Protein AF-A0A1G0GXX7-F1 (afdb_monomer_lite)

Foldseek 3Di:
DVVVVVVVVVVVVVVVVPPPPPPDPPCPCVVVVDDDDDDDDDDPPDDDCPVCVVPPDDPDDDVCPVPDDDPPDPPPPPDDPDD

Secondary structure (DSSP, 8-state):
-HHHHHHHHHHHHHHTT-----SS-SSTTGGGGPPPPPPPPPPTT----HHHHHS-------TTTTS----SPTTSS------

Sequence (83 aa):
MRYILICFILFLSACSSLQKSAAFTGRTNQYLTAKNIPPLKIPPGLSSDAFHSYYPISEKNYPNASKIVSIVPPGLYSKPKFG

Radius of gyration: 26.35 Å; chains: 1; bounding box: 59×55×63 Å

Structure (mmCIF, N/CA/C/O backbone):
data_AF-A0A1G0GXX7-F1
#
_entry.id   AF-A0A1G0GXX7-F1
#
loop_
_atom_site.group_PDB
_atom_site.id
_atom_site.type_symbol
_atom_site.label_atom_id
_atom_site.label_alt_id
_atom_site.label_comp_id
_atom_site.label_asym_id
_atom_site.label_entity_id
_atom_site.label_seq_id
_atom_site.pdbx_PDB_ins_code
_atom_site.Cartn_x
_atom_site.Cartn_y
_atom_site.Cartn_z
_atom_site.occupancy
_atom_site.B_iso_or_equiv
_atom_site.auth_seq_id
_atom_site.auth_comp_id
_atom_site.auth_asym_id
_atom_site.auth_atom_id
_atom_site.pdbx_PDB_model_num
ATOM 1 N N . MET A 1 1 ? 33.785 29.044 -34.887 1.00 58.53 1 MET A N 1
ATOM 2 C CA . MET A 1 1 ? 32.784 28.113 -35.463 1.00 58.53 1 MET A CA 1
ATOM 3 C C . MET A 1 1 ? 33.021 26.649 -35.089 1.00 58.53 1 MET A C 1
ATOM 5 O O . MET A 1 1 ? 32.105 26.042 -34.559 1.00 58.53 1 MET A O 1
ATOM 9 N N . ARG A 1 2 ? 34.229 26.080 -35.254 1.00 71.81 2 ARG A N 1
ATOM 10 C CA . ARG A 1 2 ? 34.531 24.681 -34.859 1.00 71.81 2 ARG A CA 1
ATOM 11 C C . ARG A 1 2 ? 34.279 24.353 -33.377 1.00 71.81 2 ARG A C 1
ATOM 13 O O . ARG A 1 2 ? 33.678 23.331 -33.081 1.00 71.81 2 ARG A O 1
ATOM 20 N N . TYR A 1 3 ? 34.665 25.240 -32.460 1.00 77.94 3 TYR A N 1
ATOM 21 C CA . TYR A 1 3 ? 34.478 25.023 -31.017 1.00 77.94 3 TYR A CA 1
ATOM 22 C C . TYR A 1 3 ? 33.009 25.069 -30.564 1.00 77.94 3 TYR A C 1
ATOM 24 O O . TYR A 1 3 ? 32.649 24.427 -29.585 1.00 77.94 3 TYR A O 1
ATOM 32 N N . ILE A 1 4 ? 32.142 25.760 -31.313 1.00 80.50 4 ILE A N 1
ATOM 33 C CA . ILE A 1 4 ? 30.707 25.870 -31.004 1.00 80.50 4 ILE A CA 1
ATOM 34 C C . ILE A 1 4 ? 30.008 24.523 -31.237 1.00 80.50 4 ILE A C 1
ATOM 36 O O . ILE A 1 4 ? 29.205 24.097 -30.412 1.00 80.50 4 ILE A O 1
ATOM 40 N N . LEU A 1 5 ? 30.370 23.813 -32.312 1.00 80.56 5 LEU A N 1
ATOM 41 C CA . LEU A 1 5 ? 29.833 22.479 -32.601 1.00 80.56 5 LEU A CA 1
ATOM 42 C C . LEU A 1 5 ? 30.253 21.445 -31.550 1.00 80.56 5 LEU A C 1
ATOM 44 O O . LEU A 1 5 ? 29.446 20.604 -31.166 1.00 80.56 5 LEU A O 1
ATOM 48 N N . ILE A 1 6 ? 31.485 21.537 -31.044 1.00 84.31 6 ILE A N 1
ATOM 49 C CA . ILE A 1 6 ? 31.997 20.615 -30.021 1.00 84.31 6 ILE A CA 1
ATOM 50 C C . ILE A 1 6 ? 31.222 20.785 -28.706 1.00 84.31 6 ILE A C 1
ATOM 52 O O . ILE A 1 6 ? 30.789 19.792 -28.126 1.00 84.31 6 ILE A O 1
ATOM 56 N N . CYS A 1 7 ? 30.959 22.023 -28.272 1.00 81.56 7 CYS A N 1
ATOM 57 C CA . CYS A 1 7 ? 30.142 22.274 -27.079 1.00 81.56 7 CYS A CA 1
ATOM 58 C C . CYS A 1 7 ? 28.701 21.764 -27.234 1.00 81.56 7 CYS A C 1
ATOM 60 O O . CYS A 1 7 ? 28.135 21.227 -26.284 1.00 81.56 7 CYS A O 1
ATOM 62 N N . PHE A 1 8 ? 28.115 21.887 -28.427 1.00 82.31 8 PHE A N 1
ATOM 63 C CA . PHE A 1 8 ? 26.735 21.462 -28.675 1.00 82.31 8 PHE A CA 1
ATOM 64 C C . PHE A 1 8 ? 26.566 19.937 -28.582 1.00 82.31 8 PHE A C 1
ATOM 66 O O . PHE A 1 8 ? 25.601 19.450 -27.996 1.00 82.31 8 PHE A O 1
ATOM 73 N N . ILE A 1 9 ? 27.539 19.173 -29.086 1.00 81.75 9 ILE A N 1
ATOM 74 C CA . ILE A 1 9 ? 27.528 17.702 -29.026 1.00 81.75 9 ILE A CA 1
ATOM 75 C C . ILE A 1 9 ? 27.661 17.203 -27.577 1.00 81.75 9 ILE A C 1
ATOM 77 O O . ILE A 1 9 ? 26.990 16.244 -27.195 1.00 81.75 9 ILE A O 1
ATOM 81 N N . LEU A 1 10 ? 28.469 17.879 -26.753 1.00 79.25 10 LEU A N 1
ATOM 82 C CA . LEU A 1 10 ? 28.616 17.552 -25.330 1.00 79.25 10 LEU A CA 1
ATOM 83 C C . LEU A 1 10 ? 27.337 17.845 -24.526 1.00 79.25 10 LEU A C 1
ATOM 85 O O . LEU A 1 10 ? 27.000 17.101 -23.609 1.00 79.25 10 LEU A O 1
ATOM 89 N N . PHE A 1 11 ? 26.590 18.888 -24.892 1.00 80.19 11 PHE A N 1
ATOM 90 C CA . PHE A 1 11 ? 25.286 19.178 -24.286 1.00 80.19 11 PHE A CA 1
ATOM 91 C C . PHE A 1 11 ? 24.205 18.164 -24.695 1.00 80.19 11 PHE A C 1
ATOM 93 O O . PHE A 1 11 ? 23.386 17.769 -23.861 1.00 80.19 11 PHE A O 1
ATOM 100 N N . LEU A 1 12 ? 24.212 17.702 -25.951 1.00 75.69 12 LEU A N 1
ATOM 101 C CA . LEU A 1 12 ? 23.255 16.696 -26.427 1.00 75.69 12 LEU A CA 1
ATOM 102 C C . LEU A 1 12 ? 23.458 15.324 -25.762 1.00 75.69 12 LEU A C 1
ATOM 104 O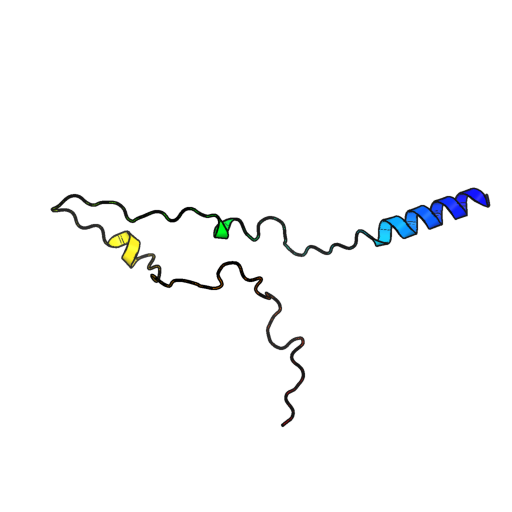 O . LEU A 1 12 ? 22.471 14.669 -25.422 1.00 75.69 12 LEU A O 1
ATOM 108 N N . SER A 1 13 ? 24.704 14.892 -25.528 1.00 70.44 13 SER A N 1
ATOM 109 C CA . SER A 1 13 ? 24.972 13.602 -24.870 1.00 70.44 13 SER A CA 1
ATOM 110 C C . SER A 1 13 ? 24.549 13.589 -23.395 1.00 70.44 13 SER A C 1
ATOM 112 O O . SER A 1 13 ? 24.073 12.565 -22.904 1.00 70.44 13 SER A O 1
ATOM 114 N N . ALA A 1 14 ? 24.629 14.731 -22.704 1.00 66.81 14 ALA A N 1
ATOM 115 C CA . ALA A 1 14 ? 24.143 14.869 -21.332 1.00 66.81 14 ALA A CA 1
ATOM 116 C C . ALA A 1 14 ? 22.606 14.796 -21.242 1.00 66.81 14 ALA A C 1
ATOM 118 O O . ALA A 1 14 ? 22.065 14.203 -20.305 1.00 66.81 14 ALA A O 1
ATOM 119 N N . CYS A 1 15 ? 21.890 15.338 -22.234 1.00 69.38 15 CYS A N 1
ATOM 120 C CA . CYS A 1 15 ? 20.425 15.382 -22.230 1.00 69.38 15 CYS A CA 1
ATOM 121 C C . CYS A 1 15 ? 19.776 13.997 -22.442 1.00 69.38 15 CYS A C 1
ATOM 123 O O . CYS A 1 15 ? 18.724 13.713 -21.870 1.00 69.38 15 CYS A O 1
ATOM 125 N N . SER A 1 16 ? 20.436 13.084 -23.166 1.00 64.69 16 SER A N 1
ATOM 126 C CA . SER A 1 16 ? 19.916 11.725 -23.402 1.00 64.69 16 SER A CA 1
ATOM 127 C C . SER A 1 16 ? 19.894 10.830 -22.151 1.00 64.69 16 SER A C 1
ATOM 129 O O . SER A 1 16 ? 19.273 9.768 -22.173 1.00 64.69 16 SER A O 1
ATOM 131 N N . SER A 1 17 ? 20.544 11.237 -21.055 1.00 61.59 17 SER A N 1
ATOM 132 C CA . SER A 1 17 ? 20.500 10.514 -19.774 1.00 61.59 17 SER A CA 1
ATOM 133 C C . SER A 1 17 ? 19.247 10.824 -18.941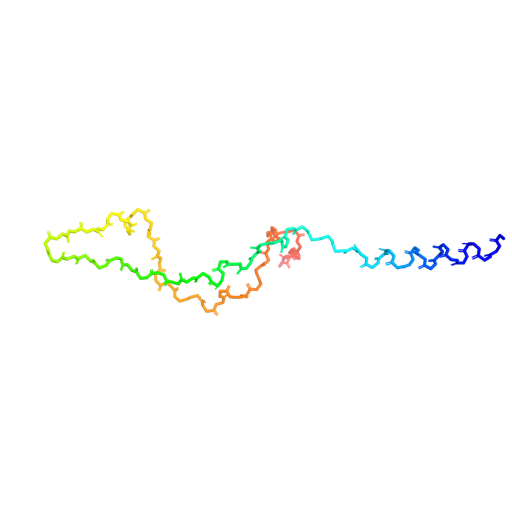 1.00 61.59 17 SER A C 1
ATOM 135 O O . SER A 1 17 ? 18.970 10.136 -17.956 1.00 61.59 17 SER A O 1
ATOM 137 N N . LEU A 1 18 ? 18.445 11.815 -19.353 1.00 63.03 18 LEU A N 1
ATOM 138 C CA . LEU A 1 18 ? 17.247 12.257 -18.639 1.00 63.03 18 LEU A CA 1
ATOM 139 C C . LEU A 1 18 ? 15.960 11.594 -19.155 1.00 63.03 18 LEU A C 1
ATOM 141 O O . LEU A 1 18 ? 14.874 12.154 -19.044 1.00 63.03 18 LEU A O 1
ATOM 145 N N . GLN A 1 19 ? 16.043 10.3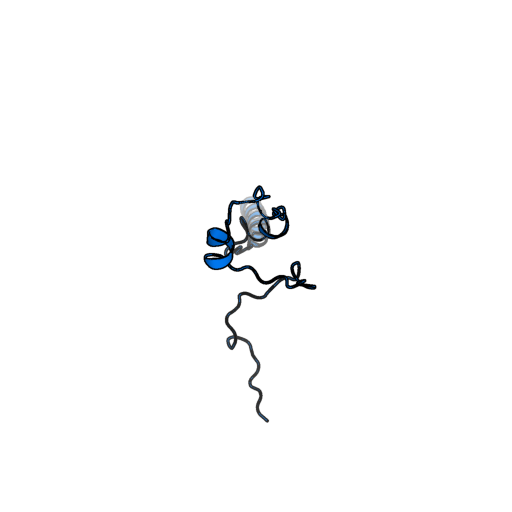80 -19.698 1.00 61.03 19 GLN A N 1
ATOM 146 C CA . GLN A 1 19 ? 14.858 9.614 -20.079 1.00 61.03 19 GLN A CA 1
ATOM 147 C C . GLN A 1 19 ? 14.401 8.708 -18.928 1.00 61.03 19 GLN A C 1
ATOM 149 O O . GLN A 1 19 ? 14.384 7.485 -19.029 1.00 61.03 19 GLN A O 1
ATOM 154 N N . LYS A 1 20 ? 13.999 9.313 -17.804 1.00 56.97 20 LYS A N 1
ATOM 155 C CA . LYS A 1 20 ? 13.091 8.645 -16.862 1.00 56.97 20 LYS A CA 1
ATOM 156 C C . LYS A 1 20 ? 11.669 8.972 -17.295 1.00 56.97 20 LYS A C 1
ATOM 158 O O . LYS A 1 20 ? 11.075 9.932 -16.812 1.00 56.97 20 LYS A O 1
ATOM 163 N N . SER A 1 21 ? 11.102 8.157 -18.184 1.00 55.44 21 SER A N 1
ATOM 164 C CA . SER A 1 21 ? 9.649 8.088 -18.362 1.00 55.44 21 SER A CA 1
ATOM 165 C C . SER A 1 21 ? 9.042 7.454 -17.109 1.00 55.44 21 SER A C 1
ATOM 167 O O . SER A 1 21 ? 8.685 6.278 -17.074 1.00 55.44 21 SER A O 1
ATOM 169 N N . ALA A 1 22 ? 8.987 8.244 -16.043 1.00 53.34 22 ALA A N 1
ATOM 170 C CA . ALA A 1 22 ? 8.243 7.960 -14.838 1.00 53.34 22 ALA A CA 1
ATOM 171 C C . ALA A 1 22 ? 6.760 8.189 -15.141 1.00 53.34 22 ALA A C 1
ATOM 173 O O . ALA A 1 22 ? 6.164 9.184 -14.728 1.00 53.34 22 ALA A O 1
ATOM 174 N N . ALA A 1 23 ? 6.159 7.261 -15.883 1.00 53.41 23 ALA A N 1
ATOM 175 C CA . ALA A 1 23 ? 4.729 7.053 -15.778 1.00 53.41 23 ALA A CA 1
ATOM 176 C C . ALA A 1 23 ? 4.456 6.682 -14.310 1.00 53.41 23 ALA A C 1
ATOM 178 O O . ALA A 1 23 ? 4.647 5.545 -13.893 1.00 53.41 23 ALA A O 1
ATOM 179 N N . PHE A 1 24 ? 4.082 7.686 -13.515 1.00 54.84 24 PHE A N 1
ATOM 180 C CA . PHE A 1 24 ? 3.455 7.529 -12.207 1.00 54.84 24 PHE A CA 1
ATOM 181 C C . PHE A 1 24 ? 4.335 6.956 -11.070 1.00 54.84 24 PHE A C 1
ATOM 183 O O . PHE A 1 24 ? 4.026 5.923 -10.488 1.00 54.84 24 PHE A O 1
ATOM 190 N N . THR A 1 25 ? 5.406 7.652 -10.665 1.00 55.09 25 THR A N 1
ATOM 191 C CA . THR A 1 25 ? 6.177 7.303 -9.439 1.00 55.09 25 THR A CA 1
ATOM 192 C C . THR A 1 25 ? 6.000 8.286 -8.275 1.00 55.09 25 THR A C 1
ATOM 194 O O . THR A 1 25 ? 6.663 8.158 -7.251 1.00 55.09 25 THR A O 1
ATOM 197 N N . GLY A 1 26 ? 5.112 9.279 -8.389 1.00 54.03 26 GLY A N 1
ATOM 198 C CA . GLY A 1 26 ? 5.064 10.410 -7.450 1.00 54.03 26 GLY A CA 1
ATOM 199 C C . GLY A 1 26 ? 4.561 10.118 -6.026 1.00 54.03 26 GLY A C 1
ATOM 200 O O . GLY A 1 26 ? 4.851 10.904 -5.131 1.00 54.03 26 GLY A O 1
ATOM 201 N N . ARG A 1 27 ? 3.813 9.028 -5.777 1.00 57.34 27 ARG A N 1
ATOM 202 C CA . ARG A 1 27 ? 3.189 8.738 -4.456 1.00 57.34 27 ARG A CA 1
ATOM 203 C C . ARG A 1 27 ? 2.975 7.243 -4.149 1.00 57.34 27 ARG A C 1
ATOM 205 O O . ARG A 1 27 ? 2.099 6.881 -3.372 1.00 57.34 27 ARG A O 1
ATOM 212 N N . THR A 1 28 ? 3.740 6.339 -4.754 1.00 65.50 28 THR A N 1
ATOM 213 C CA . THR A 1 28 ? 3.313 4.932 -4.883 1.00 65.50 28 THR A CA 1
ATOM 214 C C . THR A 1 28 ? 3.447 4.058 -3.639 1.00 65.50 28 THR A C 1
ATOM 216 O O . THR A 1 28 ? 2.964 2.941 -3.695 1.00 65.50 28 THR A O 1
ATOM 219 N N . ASN A 1 29 ? 4.083 4.500 -2.545 1.00 72.62 29 ASN A N 1
ATOM 220 C CA . ASN A 1 29 ? 4.401 3.610 -1.411 1.00 72.62 29 ASN A CA 1
ATOM 221 C C . ASN A 1 29 ? 3.955 4.144 -0.039 1.00 72.62 29 ASN A C 1
ATOM 223 O O . ASN A 1 29 ? 4.227 3.516 0.979 1.00 72.62 29 ASN A O 1
ATOM 227 N N . GLN A 1 30 ? 3.263 5.288 0.020 1.00 79.75 30 GLN A N 1
ATOM 228 C CA . GLN A 1 30 ? 2.851 5.897 1.297 1.00 79.75 30 GLN A CA 1
ATOM 229 C C . GLN A 1 30 ? 1.862 5.019 2.082 1.00 79.75 30 GLN A C 1
ATOM 231 O O . GLN A 1 30 ? 1.837 5.062 3.311 1.00 79.75 30 GLN A O 1
ATOM 236 N N . TYR A 1 31 ? 1.092 4.177 1.385 1.00 79.50 31 TYR A N 1
ATOM 237 C CA . TYR A 1 31 ? 0.195 3.212 2.021 1.00 79.50 31 TYR A CA 1
ATOM 238 C C . TYR A 1 31 ? 0.943 2.118 2.795 1.00 79.50 31 TYR A C 1
ATOM 240 O O . TYR A 1 31 ? 0.403 1.606 3.768 1.00 79.50 31 TYR A O 1
ATOM 248 N N . LEU A 1 32 ? 2.189 1.785 2.427 1.00 79.69 32 LEU A N 1
ATOM 249 C CA . LEU A 1 32 ? 2.986 0.775 3.140 1.00 79.69 32 LEU A CA 1
ATOM 250 C C . LEU A 1 32 ? 3.395 1.244 4.538 1.00 79.69 32 LEU A C 1
ATOM 252 O O . LEU A 1 32 ? 3.616 0.429 5.426 1.00 79.69 32 LEU A O 1
ATOM 256 N N . THR A 1 33 ? 3.500 2.559 4.728 1.00 82.00 33 THR A N 1
ATOM 257 C CA . THR A 1 33 ? 3.859 3.188 6.005 1.00 82.00 33 THR A CA 1
ATOM 258 C C . THR A 1 33 ? 2.644 3.629 6.821 1.00 82.00 33 THR A C 1
ATOM 260 O O . THR A 1 33 ? 2.806 4.251 7.869 1.00 82.00 33 THR A O 1
ATOM 263 N N . ALA A 1 34 ? 1.423 3.365 6.345 1.00 82.06 34 ALA A N 1
ATOM 264 C CA . ALA A 1 34 ? 0.216 3.753 7.059 1.00 82.06 34 ALA A CA 1
ATOM 265 C C . ALA A 1 34 ? 0.131 3.024 8.410 1.00 82.06 34 ALA A C 1
ATOM 267 O O . ALA A 1 34 ? 0.361 1.818 8.507 1.00 82.06 34 ALA A O 1
ATOM 268 N N . LYS A 1 35 ? -0.203 3.766 9.471 1.00 80.56 35 LYS A N 1
ATOM 269 C CA . LYS A 1 35 ? -0.364 3.194 10.809 1.00 80.56 35 LYS A CA 1
ATOM 270 C C . LYS A 1 35 ? -1.597 2.292 10.833 1.00 80.56 35 LYS A C 1
ATOM 272 O O . LYS A 1 35 ? -2.677 2.723 10.441 1.00 80.56 35 LYS A O 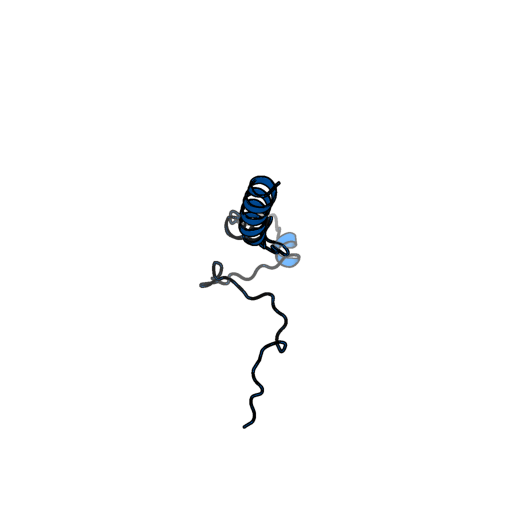1
ATOM 277 N N . ASN A 1 36 ? -1.447 1.081 11.365 1.00 77.81 36 ASN A N 1
ATOM 278 C CA . ASN A 1 36 ? -2.593 0.236 11.677 1.00 77.81 36 ASN A CA 1
ATOM 279 C C . ASN A 1 36 ? -3.379 0.858 12.847 1.00 77.81 36 ASN A C 1
ATOM 281 O O . ASN A 1 36 ? -2.818 1.064 13.929 1.00 77.81 36 ASN A O 1
ATOM 285 N N . ILE A 1 37 ? -4.647 1.204 12.623 1.00 78.31 37 ILE A N 1
ATOM 286 C CA . ILE A 1 37 ? -5.519 1.807 13.637 1.00 78.31 37 ILE A CA 1
ATOM 287 C C . ILE A 1 37 ? -6.382 0.687 14.227 1.00 78.31 37 ILE A C 1
ATOM 289 O O . ILE A 1 37 ? -7.138 0.067 13.480 1.00 78.31 37 ILE A O 1
ATOM 293 N N . PRO A 1 38 ? -6.276 0.399 15.538 1.00 75.81 38 PRO A N 1
ATOM 294 C CA . PRO A 1 38 ? -7.121 -0.606 16.165 1.00 75.81 38 PRO A CA 1
ATOM 295 C C . PRO A 1 38 ? -8.586 -0.143 16.183 1.00 75.81 38 PRO A C 1
ATOM 297 O O . PRO A 1 38 ? -8.848 1.064 16.178 1.00 75.81 38 PRO A O 1
ATOM 300 N N . PRO A 1 39 ? -9.542 -1.081 16.254 1.00 78.25 39 PRO A N 1
ATOM 301 C CA . PRO A 1 39 ? -10.954 -0.744 16.358 1.00 78.25 39 PRO A CA 1
ATOM 302 C C . PRO A 1 39 ? -11.249 0.113 17.593 1.00 78.25 39 PRO A C 1
ATOM 304 O O . PRO A 1 39 ? -10.581 0.014 18.629 1.00 78.25 39 PRO A O 1
ATOM 307 N N . LEU A 1 40 ? -12.274 0.961 17.481 1.00 81.38 40 LEU A N 1
ATOM 308 C CA . LEU A 1 40 ? -12.737 1.796 18.584 1.00 81.38 40 LEU A CA 1
ATOM 309 C C . LEU A 1 40 ? -13.217 0.906 19.740 1.00 81.38 40 LEU A C 1
ATOM 311 O O . LEU A 1 40 ? -13.996 -0.022 19.535 1.00 81.38 40 LEU A O 1
ATOM 315 N N . LYS A 1 41 ? -12.771 1.196 20.967 1.00 81.19 41 LYS A N 1
ATOM 316 C CA . LYS A 1 41 ? -13.259 0.500 22.165 1.00 81.19 41 LYS A CA 1
ATOM 317 C C . LYS A 1 41 ? -14.660 0.993 22.495 1.00 81.19 41 LYS A C 1
ATOM 319 O O . LYS A 1 41 ? -14.849 2.172 22.783 1.00 81.19 41 LYS A O 1
ATOM 324 N N . ILE A 1 42 ? -15.619 0.082 22.470 1.00 80.94 42 ILE A N 1
ATOM 325 C CA . ILE A 1 42 ? -17.021 0.385 22.734 1.00 80.94 42 ILE A CA 1
ATOM 326 C C . ILE A 1 42 ? -17.302 0.042 24.202 1.00 80.94 42 ILE A C 1
ATOM 328 O O . ILE A 1 42 ? -16.896 -1.032 24.656 1.00 80.94 42 ILE A O 1
ATOM 332 N N . PRO A 1 43 ? -17.935 0.938 24.977 1.00 84.62 43 PRO A N 1
ATOM 333 C CA . PRO A 1 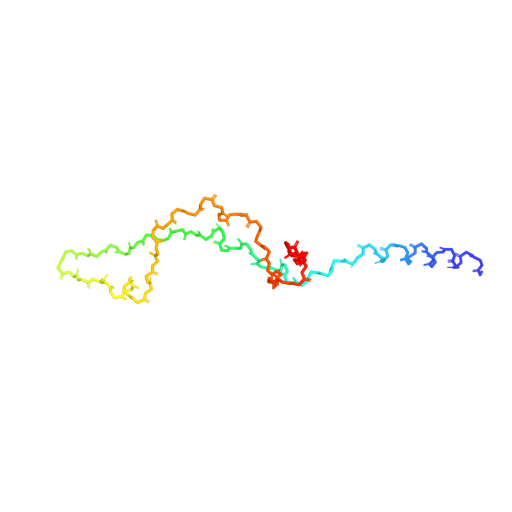43 ? -18.297 0.638 26.354 1.00 84.62 43 PRO A CA 1
ATOM 334 C C . PRO A 1 43 ? -19.378 -0.457 26.410 1.00 84.62 43 PRO A C 1
ATOM 336 O O . PRO A 1 43 ? -20.158 -0.614 25.466 1.00 84.62 43 PRO A O 1
ATOM 339 N N . PRO A 1 44 ? -19.457 -1.209 27.520 1.00 81.88 44 PRO A N 1
ATOM 340 C CA . PRO A 1 44 ? -20.474 -2.240 27.691 1.00 81.88 44 PRO A CA 1
ATOM 341 C C . PRO A 1 44 ? -21.885 -1.641 27.585 1.00 81.88 44 PRO A C 1
ATOM 343 O O . PRO A 1 44 ? -22.151 -0.563 28.113 1.00 81.88 44 PRO A O 1
ATOM 346 N N . GLY A 1 45 ? -22.788 -2.343 26.895 1.00 81.94 45 GLY A N 1
ATOM 347 C CA . GLY A 1 45 ? -24.166 -1.894 26.651 1.00 81.94 45 GLY A CA 1
ATOM 348 C C . GLY A 1 45 ? -24.373 -1.110 25.350 1.00 81.94 45 GLY A C 1
ATOM 349 O O . GLY A 1 45 ? -25.518 -0.879 24.971 1.00 81.94 45 GLY A O 1
ATOM 350 N N . LEU A 1 46 ? -23.303 -0.756 24.631 1.00 76.31 46 LEU A N 1
ATOM 351 C CA . LEU A 1 46 ? -23.373 -0.221 23.269 1.00 76.31 46 LEU A CA 1
ATOM 352 C C . LEU A 1 46 ? -22.816 -1.247 22.272 1.00 76.31 46 LEU A C 1
ATOM 354 O O . LEU A 1 46 ? -21.829 -1.923 22.548 1.00 76.31 46 LEU A O 1
ATOM 358 N N . SER A 1 47 ? -23.447 -1.358 21.101 1.00 72.31 47 SER A N 1
ATOM 359 C CA . SER A 1 47 ? -22.955 -2.157 19.972 1.00 72.31 47 SER A CA 1
ATOM 360 C C . SER A 1 47 ? -22.555 -1.217 18.840 1.00 72.31 47 SER A C 1
ATOM 362 O O . SER A 1 47 ? -23.324 -0.336 18.462 1.00 72.31 47 SER A O 1
ATOM 364 N N . SER A 1 48 ? -21.346 -1.381 18.307 1.00 69.44 48 SER A N 1
ATOM 365 C CA . SER A 1 48 ? -20.867 -0.640 17.138 1.00 69.44 48 SER A CA 1
ATOM 366 C C . SER A 1 48 ? -20.142 -1.605 16.207 1.00 69.44 48 SER A C 1
ATOM 368 O O . SER A 1 48 ? -18.917 -1.674 16.174 1.00 69.44 48 SER A O 1
ATOM 370 N N . ASP A 1 49 ? -20.937 -2.343 15.436 1.00 70.06 49 ASP A N 1
ATOM 371 C CA . ASP A 1 49 ? -20.456 -3.221 14.361 1.00 70.06 49 ASP A CA 1
ATOM 372 C C . ASP A 1 49 ? -20.654 -2.599 12.959 1.00 70.06 49 ASP A C 1
ATOM 374 O O . ASP A 1 49 ? -20.251 -3.142 11.932 1.00 70.06 49 ASP A O 1
ATOM 378 N N . ALA A 1 50 ? -21.261 -1.407 12.887 1.00 73.88 50 ALA A N 1
ATOM 379 C CA . ALA A 1 50 ? -21.633 -0.759 11.626 1.00 73.88 50 ALA A CA 1
ATOM 380 C C . ALA A 1 50 ? -20.427 -0.437 10.722 1.00 73.88 50 ALA A C 1
ATOM 382 O O . ALA A 1 50 ? -20.525 -0.511 9.502 1.00 73.88 50 ALA A O 1
ATOM 383 N N . PHE A 1 51 ? -19.271 -0.098 11.301 1.00 75.06 51 PHE A N 1
ATOM 384 C CA . PHE A 1 51 ? -18.089 0.252 10.511 1.00 75.06 51 PHE A CA 1
ATOM 385 C C . PHE A 1 51 ? -17.385 -0.980 9.924 1.00 75.06 51 PHE A C 1
ATOM 387 O O . PHE A 1 51 ? -17.014 -0.967 8.754 1.00 75.06 51 PHE A O 1
ATOM 394 N N . HIS A 1 52 ? -17.235 -2.054 10.706 1.00 75.19 52 HIS A N 1
ATOM 395 C CA . HIS A 1 52 ? -16.599 -3.292 10.241 1.00 75.19 52 HIS A CA 1
ATOM 396 C C . HIS A 1 52 ? -17.476 -4.075 9.267 1.00 75.19 52 HIS A C 1
ATOM 398 O O . HIS A 1 52 ? -16.952 -4.659 8.321 1.00 75.19 52 HIS A O 1
ATOM 404 N N . SER A 1 53 ? -18.796 -4.042 9.453 1.00 79.56 53 SER A N 1
ATOM 405 C CA . SER A 1 53 ? -19.743 -4.626 8.497 1.00 79.56 53 SER A CA 1
ATOM 406 C C . SER A 1 53 ? -19.768 -3.878 7.162 1.00 79.56 53 SER A C 1
ATOM 408 O O . SER A 1 53 ? -19.884 -4.511 6.114 1.00 79.56 53 SER A O 1
ATOM 410 N N . TYR A 1 54 ? -19.614 -2.550 7.175 1.00 85.75 54 TYR A N 1
ATOM 411 C CA . TYR A 1 54 ? -19.599 -1.746 5.952 1.00 85.75 54 TYR A CA 1
ATOM 412 C C . TYR A 1 54 ? -18.230 -1.751 5.244 1.00 85.75 54 TYR A C 1
ATOM 414 O O . TYR A 1 54 ? -18.170 -1.755 4.016 1.00 85.75 54 TYR A O 1
ATOM 422 N N . TYR A 1 55 ? -17.125 -1.791 5.998 1.00 84.19 55 TYR A N 1
ATOM 423 C CA . TYR A 1 55 ? -15.754 -1.852 5.477 1.00 84.19 55 TYR A CA 1
ATOM 424 C C . TYR A 1 55 ? -14.992 -3.065 6.044 1.00 84.19 55 TYR A C 1
ATOM 426 O O . TYR A 1 55 ? -14.064 -2.896 6.844 1.00 84.19 55 TYR A O 1
ATOM 434 N N . PRO A 1 56 ? -15.353 -4.301 5.653 1.00 83.69 56 PRO A N 1
ATOM 435 C CA . PRO A 1 56 ? -14.689 -5.493 6.161 1.00 83.69 56 PRO A CA 1
ATOM 436 C C . PRO A 1 56 ? -13.258 -5.575 5.624 1.00 83.69 56 PRO A C 1
ATOM 438 O O . PRO A 1 56 ? -13.020 -5.586 4.416 1.00 83.69 56 PRO A O 1
ATOM 441 N N . ILE A 1 57 ? -12.289 -5.665 6.533 1.00 79.94 57 ILE A N 1
ATOM 442 C CA . ILE A 1 57 ? -10.877 -5.866 6.201 1.00 79.94 57 ILE A CA 1
ATOM 443 C C . ILE A 1 57 ? -10.497 -7.267 6.673 1.00 79.94 57 ILE A C 1
ATOM 445 O O . ILE A 1 57 ? -10.671 -7.601 7.840 1.00 79.94 57 ILE A O 1
ATOM 449 N N . SER A 1 58 ? -9.978 -8.104 5.773 1.00 77.75 58 SER A N 1
ATOM 450 C CA . SER A 1 58 ? -9.515 -9.444 6.145 1.00 77.75 58 SER A CA 1
ATOM 451 C C . SER A 1 58 ? -8.260 -9.359 7.017 1.00 77.75 58 SER A C 1
ATOM 453 O O . SER A 1 58 ? -7.299 -8.700 6.611 1.00 77.75 58 SER A O 1
ATOM 455 N N . GLU A 1 59 ? -8.201 -10.113 8.114 1.00 71.19 59 GLU A N 1
ATOM 456 C CA . GLU A 1 59 ? -7.018 -10.252 8.986 1.00 71.19 59 GLU A CA 1
ATOM 457 C C . GLU A 1 59 ? -5.896 -11.103 8.355 1.00 71.19 59 GLU A C 1
ATOM 459 O O . GLU A 1 59 ? -5.299 -11.982 8.976 1.00 71.19 59 GLU A O 1
ATOM 464 N N . LYS A 1 60 ? -5.609 -10.893 7.070 1.00 69.75 60 LYS A N 1
ATOM 465 C CA . LYS A 1 60 ? -4.532 -11.605 6.389 1.00 69.75 60 LYS A CA 1
ATOM 466 C C . LYS A 1 60 ? -3.199 -10.944 6.703 1.00 69.75 60 LYS A C 1
ATOM 468 O O . LYS A 1 60 ? -2.975 -9.779 6.387 1.00 69.75 60 LYS A O 1
ATOM 473 N N . ASN A 1 61 ? -2.274 -11.738 7.229 1.00 68.19 61 ASN A N 1
ATOM 474 C CA . ASN A 1 61 ? -0.859 -11.410 7.161 1.00 68.19 61 ASN A CA 1
ATOM 475 C C . ASN A 1 61 ? -0.419 -11.516 5.695 1.00 68.19 61 ASN A C 1
ATOM 477 O O . ASN A 1 61 ? -0.487 -12.592 5.102 1.00 68.19 61 ASN A O 1
ATOM 481 N N . TYR A 1 62 ? 0.001 -10.398 5.101 1.00 69.38 62 TYR A N 1
ATOM 482 C CA . TYR A 1 62 ? 0.498 -10.338 3.727 1.00 69.38 62 TYR A CA 1
ATOM 483 C C . TYR A 1 62 ? 2.037 -10.389 3.735 1.00 69.38 62 TYR A C 1
ATOM 485 O O . TYR A 1 62 ? 2.672 -9.335 3.802 1.00 69.38 62 TYR A O 1
ATOM 493 N N . PRO A 1 63 ? 2.673 -11.577 3.637 1.00 67.12 63 PRO A N 1
ATOM 494 C CA . PRO A 1 63 ? 4.129 -11.724 3.780 1.00 67.12 63 PRO A CA 1
ATOM 495 C C . PRO A 1 63 ? 4.949 -11.003 2.696 1.00 67.12 63 PRO A C 1
ATOM 497 O O . PRO A 1 63 ? 6.157 -10.873 2.831 1.00 67.12 63 PRO A O 1
ATOM 500 N N . ASN A 1 64 ? 4.304 -10.511 1.633 1.00 71.19 64 ASN A N 1
ATOM 501 C CA . ASN A 1 64 ? 4.945 -9.850 0.494 1.00 71.19 64 ASN A CA 1
ATOM 502 C C . ASN A 1 64 ? 4.420 -8.426 0.245 1.00 71.19 64 ASN A C 1
ATOM 504 O O . ASN A 1 64 ? 4.477 -7.951 -0.887 1.00 71.19 64 ASN A O 1
ATOM 508 N N . ALA A 1 65 ? 3.891 -7.743 1.266 1.00 68.81 65 ALA A N 1
ATOM 509 C CA . ALA A 1 65 ? 3.287 -6.415 1.103 1.00 68.81 65 ALA A CA 1
ATOM 510 C C . ALA A 1 65 ? 4.250 -5.363 0.513 1.00 68.81 65 ALA A C 1
ATOM 512 O O . ALA A 1 65 ? 3.812 -4.451 -0.177 1.00 68.81 65 ALA A O 1
ATOM 513 N N . SER A 1 66 ? 5.559 -5.508 0.733 1.00 71.88 66 SER A N 1
ATOM 514 C CA . SER A 1 66 ? 6.599 -4.607 0.216 1.00 71.88 66 SER A CA 1
ATOM 515 C C . SER A 1 66 ? 7.163 -5.008 -1.153 1.00 71.88 66 SER A C 1
ATOM 517 O O . SER A 1 66 ? 8.057 -4.336 -1.671 1.00 71.88 66 SER A O 1
ATOM 519 N N . LYS A 1 67 ? 6.686 -6.106 -1.753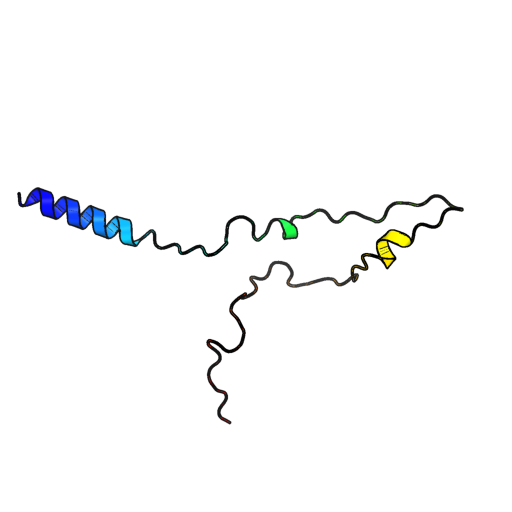 1.00 77.31 67 LYS A N 1
ATOM 520 C CA . LYS A 1 67 ? 7.192 -6.577 -3.045 1.00 77.31 67 LYS A CA 1
ATOM 521 C C . LYS A 1 67 ? 6.732 -5.643 -4.164 1.00 77.31 67 LYS A C 1
ATOM 523 O O . LYS A 1 67 ? 5.567 -5.271 -4.239 1.00 77.31 67 LYS A O 1
ATOM 528 N N . ILE A 1 68 ? 7.642 -5.330 -5.085 1.00 77.38 68 ILE A N 1
ATOM 529 C CA . ILE A 1 68 ? 7.314 -4.586 -6.305 1.00 77.38 68 ILE A CA 1
ATOM 530 C C . ILE A 1 68 ? 6.377 -5.449 -7.161 1.00 77.38 68 ILE A C 1
ATOM 532 O O . ILE A 1 68 ? 6.761 -6.524 -7.632 1.00 77.38 68 ILE A O 1
ATOM 536 N N . VAL A 1 69 ? 5.141 -4.984 -7.338 1.00 78.00 69 VAL A N 1
ATOM 537 C CA . VAL A 1 69 ? 4.129 -5.635 -8.177 1.00 78.00 69 VAL A CA 1
ATOM 538 C C . VAL A 1 69 ? 4.167 -5.016 -9.570 1.00 78.00 69 VAL A C 1
ATOM 540 O O . VAL A 1 69 ? 4.178 -3.796 -9.721 1.00 78.00 69 VAL A O 1
ATOM 543 N N . SER A 1 70 ? 4.187 -5.865 -10.599 1.00 80.00 70 SER A N 1
ATOM 544 C CA . SER A 1 70 ? 4.046 -5.403 -11.978 1.00 80.00 70 SER A CA 1
ATOM 545 C C . SER A 1 70 ? 2.609 -4.955 -12.230 1.00 80.00 70 SER A C 1
ATOM 547 O O . SER A 1 70 ? 1.677 -5.726 -12.017 1.00 80.00 70 SER A O 1
ATOM 549 N N . ILE A 1 71 ? 2.449 -3.726 -12.719 1.00 78.00 71 ILE A N 1
ATOM 550 C CA . ILE A 1 71 ? 1.161 -3.160 -13.157 1.00 78.00 71 ILE A CA 1
ATOM 551 C C . ILE A 1 71 ? 0.978 -3.369 -14.674 1.00 78.00 71 ILE A C 1
ATOM 553 O O . ILE A 1 71 ? -0.038 -2.996 -15.252 1.00 78.00 71 ILE A O 1
ATOM 557 N N . VAL A 1 72 ? 1.965 -3.975 -15.347 1.00 80.62 72 VAL A N 1
ATOM 558 C CA . VAL A 1 72 ? 1.868 -4.284 -16.776 1.00 80.62 72 VAL A CA 1
ATOM 559 C C . VAL A 1 72 ? 0.705 -5.257 -16.988 1.00 80.62 72 VAL A C 1
ATOM 561 O O . VAL A 1 72 ? 0.679 -6.298 -16.322 1.00 80.62 72 VAL A O 1
ATOM 564 N N . PRO A 1 73 ? -0.234 -4.956 -17.907 1.00 79.81 73 PRO A N 1
ATOM 565 C CA . PRO A 1 73 ? -1.338 -5.852 -18.208 1.00 79.81 73 PRO A CA 1
ATOM 566 C C . PRO A 1 73 ? -0.834 -7.263 -18.540 1.00 79.81 73 PRO A C 1
ATOM 568 O O . PRO A 1 73 ? 0.149 -7.411 -19.281 1.00 79.81 73 PRO A O 1
ATOM 571 N N . PRO A 1 74 ? -1.480 -8.313 -18.009 1.00 82.12 74 PRO A N 1
ATOM 572 C CA . PRO A 1 74 ? -1.098 -9.678 -18.334 1.00 82.12 74 PRO A CA 1
ATOM 573 C C . PRO A 1 74 ? -1.287 -9.925 -19.838 1.00 82.12 74 PRO A C 1
ATOM 575 O O . PRO A 1 74 ? -2.247 -9.451 -20.436 1.00 82.12 74 PRO A O 1
ATOM 578 N N . GLY A 1 75 ? -0.370 -10.671 -20.458 1.00 74.38 75 GLY A N 1
ATOM 579 C CA . GLY A 1 75 ? -0.490 -11.085 -21.864 1.00 74.38 75 GLY A CA 1
ATOM 580 C C . GLY A 1 75 ? 0.297 -10.259 -22.888 1.00 74.38 75 GLY A C 1
ATOM 581 O O . GLY A 1 75 ? 0.523 -10.744 -23.989 1.00 74.38 75 GLY A O 1
ATOM 582 N N . LEU A 1 76 ? 0.789 -9.063 -22.541 1.00 69.06 76 LEU A N 1
ATOM 583 C CA . LEU A 1 76 ? 1.540 -8.217 -23.489 1.00 69.06 76 LEU A CA 1
ATOM 584 C C . LEU A 1 76 ? 2.946 -8.747 -23.821 1.00 69.06 76 LEU A C 1
ATOM 586 O O . LEU A 1 76 ? 3.444 -8.536 -24.921 1.00 69.06 76 LEU A O 1
ATOM 590 N N . TYR A 1 77 ? 3.579 -9.447 -22.875 1.00 67.12 77 TYR A N 1
ATOM 591 C CA . TYR A 1 77 ? 4.936 -9.999 -23.021 1.00 67.12 77 TYR A CA 1
ATOM 592 C C . TYR A 1 77 ? 5.032 -11.477 -22.628 1.00 67.12 77 TYR A C 1
ATOM 594 O O . TYR A 1 77 ? 6.131 -12.024 -22.509 1.00 67.12 77 TYR A O 1
ATOM 602 N N . SER A 1 78 ? 3.901 -12.149 -22.385 1.00 63.12 78 SER A N 1
ATOM 603 C CA . SER A 1 78 ? 3.928 -13.588 -22.130 1.00 63.12 78 SER A CA 1
ATOM 604 C C . SER A 1 78 ? 4.314 -14.295 -23.424 1.00 63.12 78 SER A C 1
ATOM 606 O O . SER A 1 78 ? 3.552 -14.262 -24.389 1.00 63.12 78 SER A O 1
ATOM 608 N N . LYS A 1 79 ? 5.491 -14.935 -23.449 1.00 62.62 79 LYS A N 1
ATOM 609 C CA . LYS A 1 79 ? 5.850 -15.868 -24.524 1.00 62.62 79 LYS A CA 1
ATOM 610 C C . LYS A 1 79 ? 4.677 -16.833 -24.747 1.00 62.62 79 LYS A C 1
ATOM 612 O O . LYS A 1 79 ? 4.143 -17.336 -23.751 1.00 62.62 79 LYS A O 1
ATOM 617 N N . PRO A 1 80 ? 4.277 -17.108 -25.998 1.00 54.53 80 PRO A N 1
ATOM 618 C CA . PRO A 1 80 ? 3.248 -18.097 -26.249 1.00 54.53 80 PRO A CA 1
ATOM 619 C C . PRO A 1 80 ? 3.735 -19.441 -25.702 1.00 54.53 80 PRO A C 1
ATOM 621 O O . PRO A 1 80 ? 4.819 -19.914 -26.048 1.00 54.53 80 PRO A O 1
ATOM 624 N N . LYS A 1 81 ? 2.948 -20.039 -24.807 1.00 59.00 81 LYS A N 1
ATOM 625 C CA . LYS A 1 81 ? 3.102 -21.447 -24.448 1.00 59.00 81 LYS A CA 1
ATOM 626 C C . LYS A 1 81 ? 2.520 -22.266 -25.599 1.00 59.00 81 LYS A C 1
ATOM 628 O O . LYS A 1 81 ? 1.360 -22.655 -25.539 1.00 59.00 81 LYS A O 1
ATOM 633 N N . PHE A 1 82 ? 3.301 -22.469 -26.655 1.00 50.59 82 PHE A N 1
ATOM 634 C CA . PHE A 1 82 ? 3.055 -23.585 -27.561 1.00 50.59 82 PHE A CA 1
ATOM 635 C C . PHE A 1 82 ? 3.556 -24.841 -26.846 1.00 50.59 82 PHE A C 1
ATOM 637 O O . PHE A 1 82 ? 4.758 -24.989 -26.619 1.00 50.59 82 PHE A O 1
ATOM 644 N N . GLY A 1 83 ? 2.600 -25.636 -26.369 1.00 45.19 83 GLY A N 1
ATOM 645 C CA . GLY A 1 83 ? 2.797 -27.054 -26.083 1.00 45.19 83 GLY A CA 1
ATOM 646 C C . GLY A 1 83 ? 2.579 -27.871 -27.344 1.00 45.19 83 GLY A C 1
ATOM 647 O O . GLY A 1 83 ? 1.938 -27.333 -28.277 1.00 45.19 83 GLY A O 1
#

pLDDT: mean 72.23, std 9.76, range [45.19, 85.75]